Protein AF-A0A6B3N4J8-F1 (afdb_monomer_lite)

Foldseek 3Di:
DDDDDDDDDDDDDDDDPPPQDDDPDDPVPFDQPDKDFDDDPDQADWAFDFPDPDPPGDTPGTDGGGDIDGDRDPDDPDDD

Sequence (80 aa):
MKKAILLLATAAAVTVPTTEAFAQHTFPSERSHCRATLTANNPNSRITLRSGAGTNYRSLGYGLVGDNVYVLTATPPEPD

Structure (mmCIF, N/CA/C/O backbone):
data_AF-A0A6B3N4J8-F1
#
_entry.id   AF-A0A6B3N4J8-F1
#
loop_
_atom_site.group_PDB
_atom_site.id
_atom_site.type_symbol
_atom_site.label_atom_id
_atom_site.label_alt_id
_atom_site.label_comp_id
_atom_site.label_asym_id
_atom_site.label_entity_id
_atom_site.label_seq_id
_atom_site.pdbx_PDB_ins_code
_atom_site.Cartn_x
_atom_site.Cartn_y
_atom_site.Cartn_z
_atom_site.occupancy
_atom_site.B_iso_or_equiv
_atom_site.auth_seq_id
_atom_site.auth_comp_id
_atom_site.auth_asym_id
_atom_site.auth_atom_id
_atom_site.pdbx_PDB_model_num
ATOM 1 N N . MET A 1 1 ? -17.014 -16.431 64.720 1.00 42.94 1 MET A N 1
ATOM 2 C CA . MET A 1 1 ? -16.098 -17.044 63.732 1.00 42.94 1 MET A CA 1
ATOM 3 C C . MET A 1 1 ? -16.509 -16.566 62.341 1.00 42.94 1 MET A C 1
ATOM 5 O O . MET A 1 1 ? -17.545 -16.998 61.857 1.00 42.94 1 MET A O 1
ATOM 9 N N . LYS A 1 2 ? -15.805 -15.590 61.749 1.00 43.44 2 LYS A N 1
ATOM 10 C CA . LYS A 1 2 ? -16.133 -15.040 60.418 1.00 43.44 2 LYS A CA 1
ATOM 11 C C . LYS A 1 2 ? -15.347 -15.816 59.357 1.00 43.44 2 LYS A C 1
ATOM 13 O O . LYS A 1 2 ? -14.124 -15.760 59.353 1.00 43.44 2 LYS A O 1
ATOM 18 N N . LYS A 1 3 ? -16.047 -16.581 58.514 1.00 47.62 3 LYS A N 1
ATOM 19 C CA . LYS A 1 3 ? -15.457 -17.307 57.381 1.00 47.62 3 LYS A CA 1
ATOM 20 C C . LYS A 1 3 ? -15.374 -16.348 56.192 1.00 47.62 3 LYS A C 1
ATOM 22 O O . LYS A 1 3 ? -16.409 -15.941 55.676 1.00 47.62 3 LYS A O 1
ATOM 27 N N . ALA A 1 4 ? -14.165 -15.959 55.800 1.00 55.91 4 ALA A N 1
ATOM 28 C CA . ALA A 1 4 ? -13.934 -15.211 54.571 1.00 55.91 4 ALA A CA 1
ATOM 29 C C . ALA A 1 4 ? -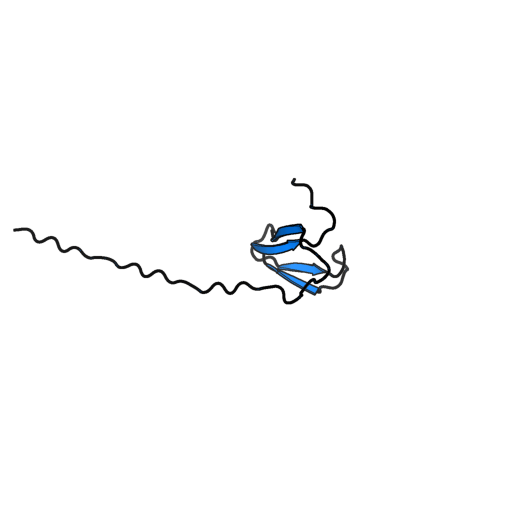13.910 -16.199 53.395 1.00 55.91 4 ALA A C 1
ATOM 31 O O . ALA A 1 4 ? -13.093 -17.117 53.373 1.00 55.91 4 ALA A O 1
ATOM 32 N N . ILE A 1 5 ? -14.836 -16.037 52.451 1.00 59.19 5 ILE A N 1
ATOM 33 C CA . ILE A 1 5 ? -14.861 -16.781 51.189 1.00 59.19 5 ILE A CA 1
ATOM 34 C C . ILE A 1 5 ? -14.044 -15.963 50.188 1.00 59.19 5 ILE A C 1
ATOM 36 O O . ILE A 1 5 ? -14.470 -14.889 49.770 1.00 59.19 5 ILE A O 1
ATOM 40 N N . LEU A 1 6 ? -12.848 -16.445 49.844 1.00 50.69 6 LEU A N 1
ATOM 41 C CA . LEU A 1 6 ? -12.054 -15.899 48.744 1.00 50.69 6 LEU A CA 1
ATOM 42 C C . LEU A 1 6 ? -12.630 -16.428 47.423 1.00 50.69 6 LEU A C 1
ATOM 44 O O . LEU A 1 6 ? -12.501 -17.612 47.122 1.00 50.69 6 LEU A O 1
ATOM 48 N N . LEU A 1 7 ? -13.253 -15.554 46.631 1.00 51.19 7 LEU A N 1
ATOM 49 C CA . LEU A 1 7 ? -13.550 -15.828 45.225 1.00 51.19 7 LEU A CA 1
ATOM 50 C C . LEU A 1 7 ? -12.317 -15.472 44.384 1.00 51.19 7 LEU A C 1
ATOM 52 O O . LEU A 1 7 ? -11.989 -14.298 44.224 1.00 51.19 7 LEU A O 1
ATOM 56 N N . LEU A 1 8 ? -11.633 -16.484 43.847 1.00 51.53 8 LEU A N 1
ATOM 57 C CA . LEU A 1 8 ? -10.604 -16.299 42.823 1.00 51.53 8 LEU A CA 1
ATOM 58 C C . LEU A 1 8 ? -11.292 -16.094 41.467 1.00 51.53 8 LEU A C 1
ATOM 60 O O . LEU A 1 8 ? -11.799 -17.045 40.875 1.00 51.53 8 LEU A O 1
ATOM 64 N N . ALA A 1 9 ? -11.300 -14.862 40.963 1.00 60.38 9 ALA A N 1
ATOM 65 C CA . ALA A 1 9 ? -11.681 -14.581 39.583 1.00 60.38 9 ALA A CA 1
ATOM 66 C C . ALA A 1 9 ? -10.519 -14.966 38.654 1.00 60.38 9 ALA A C 1
ATOM 68 O O . ALA A 1 9 ? -9.462 -14.337 38.672 1.00 60.38 9 ALA A O 1
ATOM 69 N N . THR A 1 10 ? -10.693 -16.022 37.862 1.00 62.91 10 THR A N 1
ATOM 70 C CA . THR A 1 10 ? -9.707 -16.443 36.860 1.00 62.91 10 THR A CA 1
ATOM 71 C C . THR A 1 10 ? -9.954 -15.659 35.573 1.00 62.91 10 THR A C 1
ATOM 73 O O . THR A 1 10 ? -10.926 -15.908 34.864 1.00 62.91 10 THR A O 1
ATOM 76 N N . ALA A 1 11 ? -9.097 -14.684 35.269 1.00 64.88 11 ALA A N 1
ATOM 77 C CA . ALA A 1 11 ? -9.104 -14.025 33.969 1.00 64.88 11 ALA A CA 1
ATOM 78 C C . ALA A 1 11 ? -8.402 -14.936 32.950 1.00 64.88 11 ALA A C 1
ATOM 80 O O . ALA A 1 11 ? -7.187 -15.118 33.006 1.00 64.88 11 ALA A O 1
ATOM 81 N N . ALA A 1 12 ? -9.164 -15.538 32.036 1.00 64.62 12 ALA A N 1
ATOM 82 C CA . ALA A 1 12 ? -8.600 -16.255 30.899 1.00 64.62 12 ALA A CA 1
ATOM 83 C C . ALA A 1 12 ? -8.171 -15.237 29.833 1.00 64.62 12 ALA A C 1
ATOM 85 O O . ALA A 1 12 ? -9.004 -14.518 29.281 1.00 64.62 12 ALA A O 1
ATOM 86 N N . ALA A 1 13 ? -6.870 -15.154 29.555 1.00 64.56 13 ALA A N 1
ATOM 87 C CA . ALA A 1 13 ? -6.361 -14.349 28.453 1.00 64.56 13 ALA A CA 1
ATOM 88 C C . ALA A 1 13 ? -6.724 -15.029 27.123 1.00 64.56 13 ALA A C 1
ATOM 90 O O . ALA A 1 13 ? -6.252 -16.127 26.833 1.00 64.56 13 ALA A O 1
ATOM 91 N N . VAL A 1 14 ? -7.575 -14.385 26.320 1.00 63.19 14 VAL A N 1
ATOM 92 C CA . VAL A 1 14 ? -7.875 -14.824 24.952 1.00 63.19 14 VAL A CA 1
ATOM 93 C C . VAL A 1 14 ? -6.739 -14.345 24.054 1.00 63.19 14 VAL A C 1
ATOM 95 O O . VAL A 1 14 ? -6.630 -13.157 23.757 1.00 63.19 14 VAL A O 1
ATOM 98 N N . THR A 1 15 ? -5.870 -15.259 23.636 1.00 59.34 15 THR A N 1
ATOM 99 C CA . THR A 1 15 ? -4.842 -14.982 22.633 1.00 59.34 15 THR A CA 1
ATOM 100 C C . THR A 1 15 ? -5.461 -15.115 21.245 1.00 59.34 15 THR A C 1
ATOM 102 O O . THR A 1 15 ? -5.740 -16.213 20.767 1.00 59.34 15 THR A O 1
ATOM 105 N N . VAL A 1 16 ? -5.716 -13.983 20.590 1.00 68.19 16 VAL A N 1
ATOM 106 C CA . VAL A 1 16 ? -6.140 -13.977 19.185 1.00 68.19 16 VAL A CA 1
ATOM 107 C C . VAL A 1 16 ? -4.889 -14.187 18.327 1.00 68.19 16 VAL A C 1
ATOM 109 O O . VAL A 1 16 ? -3.928 -13.433 18.497 1.00 68.19 16 VAL A O 1
ATOM 112 N N . PRO A 1 17 ? -4.846 -15.182 17.425 1.00 57.69 17 PRO A N 1
ATOM 113 C CA . PRO A 1 17 ? -3.728 -15.324 16.508 1.00 57.69 17 PRO A CA 1
ATOM 114 C C . PRO A 1 17 ? -3.735 -14.137 15.541 1.00 57.69 17 PRO A C 1
ATOM 116 O O . PRO A 1 17 ? -4.583 -14.040 14.657 1.00 57.69 17 PRO A O 1
ATOM 119 N N . THR A 1 18 ? -2.796 -13.212 15.712 1.00 58.97 18 THR A N 1
ATOM 120 C CA . THR A 1 18 ? -2.527 -12.171 14.722 1.00 58.97 18 THR A CA 1
ATOM 121 C C . THR A 1 18 ? -1.818 -12.826 13.547 1.00 58.97 18 THR A C 1
ATOM 123 O O . THR A 1 18 ? -0.616 -13.079 13.594 1.00 58.97 18 THR A O 1
ATOM 126 N N . THR A 1 19 ? -2.569 -13.169 12.501 1.00 63.62 19 THR A N 1
ATOM 127 C CA . THR A 1 19 ? -1.973 -13.543 11.217 1.00 63.62 19 THR A CA 1
ATOM 128 C C . THR A 1 19 ? -1.319 -12.294 10.643 1.00 63.62 19 THR A C 1
ATOM 130 O O . THR A 1 19 ? -2.005 -11.391 10.171 1.00 63.62 19 THR A O 1
ATOM 133 N N . GLU A 1 20 ? 0.006 -12.213 10.728 1.00 58.41 20 GLU A N 1
ATOM 134 C CA . GLU A 1 20 ? 0.746 -11.155 10.053 1.00 58.41 20 GLU A CA 1
ATOM 135 C C . GLU A 1 20 ? 0.561 -11.332 8.541 1.00 58.41 20 GLU A C 1
ATOM 137 O O . GLU A 1 20 ? 0.907 -12.366 7.965 1.00 58.41 20 GLU A O 1
ATOM 142 N N . ALA A 1 21 ? -0.063 -10.345 7.898 1.00 49.78 21 ALA A N 1
ATOM 143 C CA . ALA A 1 21 ? -0.190 -10.317 6.453 1.00 49.78 21 ALA A CA 1
ATOM 144 C C . ALA A 1 21 ? 1.176 -9.956 5.861 1.00 49.78 21 ALA A C 1
ATOM 146 O O . ALA A 1 21 ? 1.580 -8.794 5.840 1.00 49.78 21 ALA A O 1
ATOM 147 N N . PHE A 1 22 ? 1.908 -10.964 5.396 1.00 52.25 22 PHE A N 1
ATOM 148 C CA . PHE A 1 22 ? 3.121 -10.748 4.619 1.00 52.25 22 PHE A CA 1
ATOM 149 C C . PHE A 1 22 ? 2.737 -10.355 3.191 1.00 52.25 22 PHE A C 1
ATOM 151 O O . PHE A 1 22 ? 1.890 -10.998 2.569 1.00 52.25 22 PHE A O 1
ATOM 158 N N . ALA A 1 23 ? 3.360 -9.302 2.658 1.00 49.84 23 ALA A N 1
ATOM 159 C CA . ALA A 1 23 ? 3.188 -8.924 1.261 1.00 49.84 23 ALA A CA 1
ATOM 160 C C . ALA A 1 23 ? 3.535 -10.118 0.350 1.00 49.84 23 ALA A C 1
ATOM 162 O O . ALA A 1 23 ? 4.611 -10.701 0.479 1.00 49.84 23 ALA A O 1
ATOM 163 N N . GLN A 1 24 ? 2.647 -10.479 -0.585 1.00 45.53 24 GLN A N 1
ATOM 164 C CA . GLN A 1 24 ? 2.852 -11.627 -1.486 1.00 45.53 24 GLN A CA 1
ATOM 165 C C . GLN A 1 24 ? 4.012 -11.462 -2.487 1.00 45.53 24 GLN A C 1
ATOM 167 O O . GLN A 1 24 ? 4.314 -12.397 -3.225 1.00 45.53 24 GLN A O 1
ATOM 172 N N . HIS A 1 25 ? 4.666 -10.300 -2.538 1.00 50.88 25 HIS A N 1
ATOM 173 C CA . HIS A 1 25 ? 5.810 -10.068 -3.412 1.00 50.88 25 HIS A CA 1
ATOM 174 C C . HIS A 1 25 ? 7.121 -10.250 -2.646 1.00 50.88 25 HIS A C 1
ATOM 176 O O . HIS A 1 25 ? 7.455 -9.478 -1.749 1.00 50.88 25 HIS A O 1
ATOM 182 N N . THR A 1 26 ? 7.890 -11.268 -3.030 1.00 51.19 26 THR A N 1
ATOM 183 C CA . THR A 1 26 ? 9.308 -11.336 -2.684 1.00 51.19 26 THR A CA 1
ATOM 184 C C . THR A 1 26 ? 10.026 -10.295 -3.534 1.00 51.19 26 THR A C 1
ATOM 186 O O . THR A 1 26 ? 9.879 -10.299 -4.755 1.00 51.19 26 THR A O 1
ATOM 189 N N . PHE A 1 27 ? 10.787 -9.404 -2.904 1.00 59.84 27 PHE A N 1
ATOM 190 C CA . PHE A 1 27 ? 11.618 -8.417 -3.588 1.00 59.84 27 PHE A CA 1
ATOM 191 C C . PHE A 1 27 ? 13.084 -8.890 -3.573 1.00 59.84 27 PHE A C 1
ATOM 193 O O . PHE A 1 27 ? 13.875 -8.424 -2.756 1.00 59.84 27 PHE A O 1
ATOM 200 N N . PRO A 1 28 ? 13.473 -9.874 -4.410 1.00 53.59 28 PRO A N 1
ATOM 201 C CA . PRO A 1 28 ? 14.779 -10.534 -4.315 1.00 53.59 28 PRO A CA 1
ATOM 202 C C . PRO A 1 28 ? 15.966 -9.590 -4.549 1.00 53.59 28 PRO A C 1
ATOM 204 O O . PRO A 1 28 ? 17.073 -9.891 -4.110 1.00 53.59 28 PRO A O 1
ATOM 207 N N . SER A 1 29 ? 15.744 -8.452 -5.213 1.00 55.94 29 SER A N 1
ATOM 208 C CA . SER A 1 29 ? 16.758 -7.433 -5.503 1.00 55.94 29 SER A CA 1
ATOM 209 C C . SER A 1 29 ? 16.579 -6.124 -4.731 1.00 55.94 29 SER A C 1
ATOM 211 O O . SER A 1 29 ? 17.446 -5.260 -4.827 1.00 55.94 29 SER A O 1
ATOM 213 N N . GLU A 1 30 ? 15.494 -5.949 -3.971 1.00 59.34 30 GLU A N 1
ATOM 214 C CA . GLU A 1 30 ? 15.251 -4.713 -3.219 1.00 59.34 30 GLU A CA 1
ATOM 215 C C . GLU A 1 30 ? 15.335 -5.021 -1.728 1.00 59.34 30 GLU A C 1
ATOM 217 O O . GLU A 1 30 ? 14.459 -5.644 -1.126 1.00 59.34 30 GLU A O 1
ATOM 222 N N . ARG A 1 31 ? 16.437 -4.592 -1.109 1.00 60.25 31 ARG A N 1
ATOM 223 C CA . ARG A 1 31 ? 16.527 -4.573 0.347 1.00 60.25 31 ARG A CA 1
ATOM 224 C C . ARG A 1 31 ? 15.630 -3.453 0.850 1.00 60.25 31 ARG A C 1
ATOM 226 O O . ARG A 1 31 ? 15.820 -2.299 0.490 1.00 60.25 31 ARG A O 1
ATOM 233 N N . SER A 1 32 ? 14.692 -3.786 1.729 1.00 64.25 32 SER A N 1
ATOM 234 C CA . SER A 1 32 ? 14.034 -2.763 2.533 1.00 64.25 32 SER A CA 1
ATOM 235 C C . SER A 1 32 ? 15.077 -1.984 3.322 1.00 64.25 32 SER A C 1
ATOM 237 O O . SER A 1 32 ? 15.882 -2.584 4.034 1.00 64.25 32 SER A O 1
ATOM 239 N N . HIS A 1 33 ? 15.029 -0.659 3.240 1.00 66.69 33 HIS A N 1
ATOM 240 C CA . HIS A 1 33 ? 15.945 0.207 3.982 1.00 66.69 33 HIS A CA 1
ATOM 241 C C . HIS A 1 33 ? 15.423 0.496 5.389 1.00 66.69 33 HIS A C 1
ATOM 243 O O . HIS A 1 33 ? 16.188 0.518 6.350 1.00 66.69 33 HIS A O 1
ATOM 249 N N . CYS A 1 34 ? 14.108 0.645 5.531 1.00 74.25 34 CYS A N 1
ATOM 250 C CA . CYS A 1 34 ? 13.457 0.815 6.822 1.00 74.25 34 CYS A CA 1
ATOM 251 C C . CYS A 1 34 ? 12.041 0.229 6.817 1.00 74.25 34 CYS A C 1
ATOM 253 O O . CYS A 1 34 ? 11.443 0.002 5.762 1.00 74.25 34 CYS A O 1
ATOM 255 N N . ARG A 1 35 ? 11.521 -0.031 8.020 1.00 84.00 35 ARG A N 1
ATOM 256 C CA . ARG A 1 35 ? 10.094 -0.279 8.245 1.00 84.00 35 ARG A CA 1
ATOM 257 C C . ARG A 1 35 ? 9.419 1.056 8.524 1.00 84.00 35 ARG A C 1
ATOM 259 O O . ARG A 1 35 ? 9.963 1.861 9.274 1.00 84.00 35 ARG A O 1
ATOM 266 N N . ALA A 1 36 ? 8.241 1.254 7.958 1.00 88.00 36 ALA A N 1
ATOM 267 C CA . ALA A 1 36 ? 7.412 2.426 8.198 1.00 88.00 36 ALA A CA 1
ATOM 268 C C . ALA A 1 36 ? 5.964 2.008 8.465 1.00 88.00 36 ALA A C 1
ATOM 270 O O . ALA A 1 36 ? 5.570 0.882 8.160 1.00 88.00 36 ALA A O 1
ATOM 271 N N . THR A 1 37 ? 5.176 2.930 9.010 1.00 93.31 37 THR A N 1
ATOM 272 C CA . THR A 1 37 ? 3.741 2.748 9.236 1.00 93.31 37 THR A CA 1
ATOM 273 C C . THR A 1 37 ? 2.975 3.719 8.360 1.00 93.31 37 THR A C 1
ATOM 275 O O . THR A 1 37 ? 3.309 4.901 8.293 1.00 93.31 37 THR A O 1
ATOM 278 N N . LEU A 1 38 ? 1.935 3.230 7.697 1.00 94.25 38 LEU A N 1
ATOM 279 C CA . LEU A 1 38 ? 1.057 4.069 6.894 1.00 94.25 38 LEU A CA 1
ATOM 280 C C . LEU A 1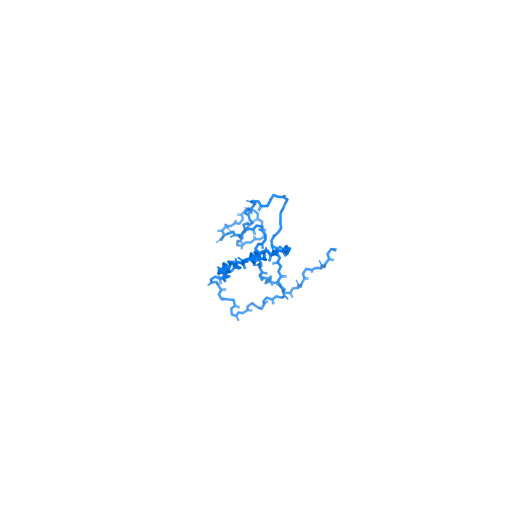 38 ? 0.193 4.972 7.789 1.00 94.25 38 LEU A C 1
ATOM 282 O O . LEU A 1 38 ? -0.495 4.486 8.689 1.00 94.25 38 LEU A O 1
ATOM 286 N N . THR A 1 39 ? 0.196 6.281 7.529 1.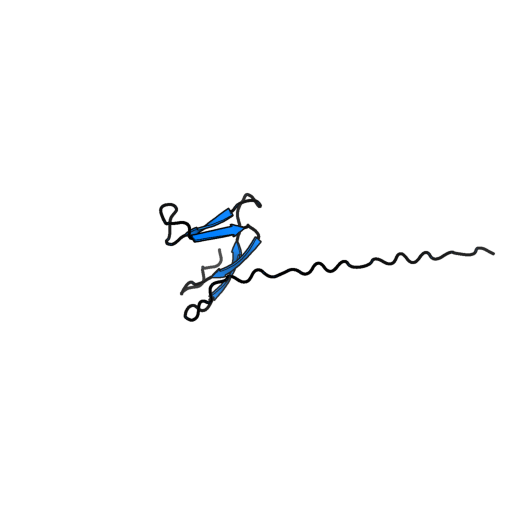00 95.00 39 THR A N 1
ATOM 287 C CA . THR A 1 39 ? -0.544 7.284 8.313 1.00 95.00 39 THR A CA 1
ATOM 288 C C . THR A 1 39 ? -1.437 8.155 7.424 1.00 95.00 39 THR A C 1
ATOM 290 O O . THR A 1 39 ? -1.126 8.423 6.265 1.00 95.00 39 THR A O 1
ATOM 293 N N . ALA A 1 40 ? -2.584 8.581 7.962 1.00 95.38 40 ALA A N 1
ATOM 294 C CA . ALA A 1 40 ? -3.481 9.561 7.349 1.00 95.38 40 ALA A CA 1
ATOM 295 C C . ALA A 1 40 ? -4.370 10.210 8.422 1.00 95.38 40 ALA A C 1
ATOM 297 O O . ALA A 1 40 ? -4.597 9.622 9.478 1.00 95.38 40 ALA A O 1
ATOM 298 N N . ASN A 1 41 ? -4.935 11.385 8.124 1.00 96.44 41 ASN A N 1
ATOM 299 C CA . ASN A 1 41 ? -5.825 12.100 9.053 1.00 96.44 41 ASN A CA 1
ATOM 300 C C . ASN A 1 41 ? -7.093 11.306 9.404 1.00 96.44 41 ASN A C 1
ATOM 302 O O . ASN A 1 41 ? -7.605 11.411 10.514 1.00 96.44 41 ASN A O 1
ATOM 306 N N . ASN A 1 42 ? -7.616 10.522 8.458 1.00 96.38 42 ASN A N 1
ATOM 307 C CA . ASN A 1 42 ? -8.750 9.637 8.700 1.00 96.38 42 ASN A CA 1
ATOM 308 C C . ASN A 1 42 ? -8.243 8.190 8.865 1.00 96.38 42 ASN A C 1
ATOM 310 O O . ASN A 1 42 ? -7.694 7.651 7.899 1.00 96.38 42 ASN A O 1
ATOM 314 N N . PRO A 1 43 ? -8.462 7.537 10.024 1.00 93.75 43 PRO A N 1
ATOM 315 C CA . PRO A 1 43 ? -7.957 6.189 10.299 1.00 93.75 43 PRO A CA 1
ATOM 316 C C . PRO A 1 43 ? -8.575 5.099 9.411 1.00 93.75 43 PRO A C 1
ATOM 318 O O . PRO A 1 43 ? -7.999 4.029 9.267 1.00 93.75 43 PRO 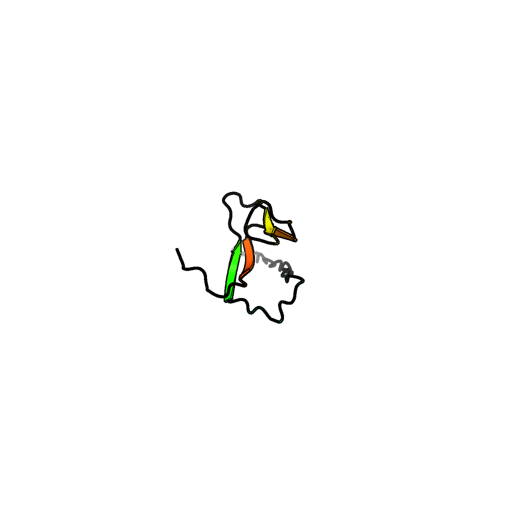A O 1
ATOM 321 N N . ASN A 1 44 ? -9.713 5.361 8.764 1.00 93.44 44 ASN A N 1
ATOM 322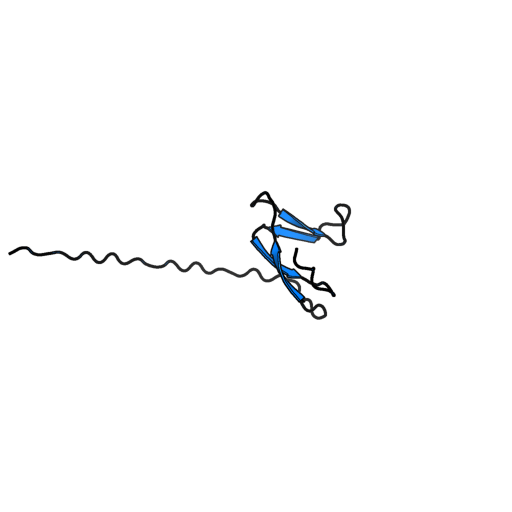 C CA . ASN A 1 44 ? -10.347 4.418 7.837 1.00 93.44 44 ASN A CA 1
ATOM 323 C C . ASN A 1 44 ? -9.888 4.611 6.379 1.00 93.44 44 ASN A C 1
ATOM 325 O O . ASN A 1 44 ? -10.497 4.069 5.453 1.00 93.44 44 ASN A O 1
ATOM 329 N N . SER A 1 45 ? -8.854 5.426 6.149 1.00 95.88 45 SER A N 1
ATOM 330 C CA . SER A 1 45 ? -8.366 5.716 4.799 1.00 95.88 45 SER A CA 1
ATOM 331 C C . SER A 1 45 ? -7.657 4.521 4.177 1.00 95.88 45 SER A C 1
ATOM 333 O O . SER A 1 45 ? -6.942 3.774 4.843 1.00 95.88 45 SER A O 1
ATOM 335 N N . ARG A 1 46 ? -7.801 4.401 2.855 1.00 95.56 46 ARG A N 1
ATOM 336 C CA . ARG A 1 46 ? -7.008 3.490 2.028 1.00 95.56 46 ARG A CA 1
ATOM 337 C C . ARG A 1 46 ? -5.879 4.267 1.372 1.00 95.56 46 ARG A C 1
ATOM 339 O O . ARG A 1 46 ? -6.134 5.210 0.621 1.00 95.56 46 ARG A O 1
ATOM 346 N N . ILE A 1 47 ? -4.646 3.849 1.612 1.00 94.88 47 ILE A N 1
ATOM 347 C CA . ILE A 1 47 ? -3.457 4.446 1.003 1.00 94.88 47 ILE A CA 1
ATOM 348 C C . ILE A 1 47 ? -3.089 3.598 -0.210 1.00 94.88 47 ILE A C 1
ATOM 350 O O . ILE A 1 47 ? -2.728 2.430 -0.093 1.00 94.88 47 ILE A O 1
ATOM 354 N N . THR A 1 48 ? -3.269 4.169 -1.401 1.00 94.88 48 THR A N 1
ATOM 355 C CA . THR A 1 48 ? -3.159 3.440 -2.672 1.00 94.88 48 THR A CA 1
ATOM 356 C C . THR A 1 48 ? -1.703 3.317 -3.114 1.00 94.88 48 THR A C 1
ATOM 358 O O . THR A 1 48 ? -1.040 4.333 -3.316 1.00 94.88 48 THR A O 1
ATOM 361 N N . LEU A 1 49 ? -1.239 2.089 -3.353 1.00 92.81 49 LEU A N 1
ATOM 362 C CA . LEU A 1 49 ? 0.036 1.824 -4.013 1.00 92.81 49 LEU A CA 1
ATOM 363 C C . LEU A 1 49 ? -0.132 1.994 -5.524 1.00 92.81 49 LEU A C 1
ATOM 365 O O . LEU A 1 49 ? -1.035 1.410 -6.131 1.00 92.81 49 LEU A O 1
ATOM 369 N N . ARG A 1 50 ? 0.745 2.785 -6.139 1.00 94.44 50 ARG A N 1
ATOM 370 C CA . ARG A 1 50 ? 0.687 3.110 -7.567 1.00 94.44 50 ARG A CA 1
ATOM 371 C C . ARG A 1 50 ? 1.969 2.725 -8.278 1.00 94.44 50 ARG A C 1
ATOM 373 O O . ARG A 1 50 ? 3.028 2.658 -7.670 1.00 94.44 50 ARG A O 1
ATOM 380 N N . SER A 1 51 ? 1.860 2.517 -9.587 1.00 90.81 51 SER A N 1
ATOM 381 C CA . SER A 1 51 ? 2.998 2.172 -10.447 1.00 90.81 51 SER A CA 1
ATOM 382 C C . SER A 1 51 ? 3.979 3.328 -10.696 1.00 90.81 51 SER A C 1
ATOM 384 O O . SER A 1 51 ? 4.948 3.142 -11.421 1.00 90.81 51 SER A O 1
ATOM 386 N N . GLY A 1 52 ? 3.711 4.524 -10.166 1.00 91.12 52 GLY A N 1
ATOM 387 C CA . GLY A 1 52 ? 4.571 5.697 -10.291 1.00 91.12 52 GLY A CA 1
ATOM 388 C C . GLY A 1 52 ? 4.144 6.823 -9.350 1.00 91.12 52 GLY A C 1
ATOM 389 O O . GLY A 1 52 ? 3.105 6.738 -8.687 1.00 91.12 52 GLY A O 1
ATOM 390 N N . ALA A 1 53 ? 4.963 7.872 -9.283 1.00 88.31 53 ALA A N 1
ATOM 391 C CA . ALA A 1 53 ? 4.765 9.004 -8.384 1.00 88.31 53 ALA A CA 1
ATOM 392 C C . ALA A 1 53 ? 3.680 9.955 -8.918 1.00 88.31 53 ALA A C 1
ATOM 394 O O . ALA A 1 53 ? 3.946 10.830 -9.739 1.00 88.31 53 ALA A O 1
ATOM 395 N N . GLY A 1 54 ? 2.440 9.765 -8.463 1.00 89.00 54 GLY A N 1
ATOM 396 C CA . GLY A 1 54 ? 1.314 10.642 -8.790 1.00 89.00 54 GLY A CA 1
ATOM 397 C C . GLY A 1 54 ? -0.029 9.918 -8.820 1.00 89.00 54 GLY A C 1
ATOM 398 O O . GLY A 1 54 ? -0.105 8.694 -8.921 1.00 89.00 54 GLY A O 1
ATOM 399 N N . THR A 1 55 ? -1.122 10.676 -8.753 1.00 94.56 55 THR A N 1
ATOM 400 C CA . THR A 1 55 ? -2.491 10.128 -8.728 1.00 94.56 55 THR A CA 1
ATOM 401 C C . THR A 1 55 ? -3.003 9.684 -10.100 1.00 94.56 55 THR A C 1
ATOM 403 O O . THR A 1 55 ? -3.988 8.949 -10.176 1.00 94.56 55 THR A O 1
ATOM 406 N N . ASN A 1 56 ? -2.314 10.071 -11.173 1.00 96.94 56 ASN A N 1
ATOM 407 C CA . ASN A 1 56 ? -2.582 9.678 -12.557 1.00 96.94 56 ASN A CA 1
ATOM 408 C C . ASN A 1 56 ? -2.024 8.287 -12.926 1.00 96.94 56 ASN A C 1
ATOM 410 O O . ASN A 1 56 ? -2.375 7.755 -13.975 1.00 96.94 56 ASN A O 1
ATOM 414 N N . TYR A 1 57 ? -1.178 7.680 -12.088 1.00 97.25 57 TYR A N 1
ATOM 415 C CA . TYR A 1 57 ? -0.619 6.346 -12.333 1.00 97.25 57 TYR A CA 1
ATOM 416 C C . TYR A 1 57 ? -1.587 5.225 -11.944 1.00 97.25 57 TYR A C 1
ATOM 418 O O . TYR A 1 57 ? -2.440 5.394 -11.069 1.00 97.25 57 TYR A O 1
ATOM 426 N N . ARG A 1 58 ? -1.427 4.045 -12.555 1.00 96.12 58 ARG A N 1
ATOM 427 C CA . ARG A 1 58 ? -2.266 2.868 -12.291 1.00 96.12 58 ARG A CA 1
ATOM 428 C C . ARG A 1 58 ? -2.176 2.436 -10.823 1.00 96.12 58 ARG A C 1
ATOM 430 O O . ARG A 1 58 ? -1.087 2.339 -10.263 1.00 96.12 58 ARG A O 1
ATOM 437 N N . SER A 1 59 ? -3.331 2.126 -10.231 1.00 95.12 59 SER A N 1
ATOM 438 C CA . SER A 1 59 ? -3.428 1.503 -8.907 1.00 95.12 59 SER A CA 1
ATOM 439 C C . SER A 1 59 ? -2.987 0.040 -8.967 1.00 95.12 59 SER A C 1
ATOM 441 O O . SER A 1 59 ? -3.472 -0.718 -9.808 1.00 95.12 59 SER A O 1
ATOM 443 N N . LEU A 1 60 ? -2.093 -0.351 -8.063 1.00 93.31 60 LEU A N 1
ATOM 444 C CA . LEU A 1 60 ? -1.593 -1.721 -7.905 1.00 93.31 60 LEU A CA 1
ATOM 445 C C . LEU A 1 60 ? -2.204 -2.424 -6.687 1.00 93.31 60 LEU A C 1
ATOM 447 O O . LEU A 1 60 ? -2.222 -3.648 -6.626 1.00 93.31 60 LEU A O 1
ATOM 451 N N . GLY A 1 61 ? -2.725 -1.652 -5.736 1.00 93.88 61 GLY A N 1
ATOM 452 C CA . GLY A 1 61 ? -3.314 -2.144 -4.498 1.00 93.88 61 GLY A CA 1
ATOM 453 C C . GLY A 1 61 ? -3.456 -1.014 -3.488 1.00 93.88 61 GLY A C 1
ATOM 454 O O . GLY A 1 61 ? -3.282 0.158 -3.827 1.00 93.88 61 GLY A O 1
ATOM 455 N N . TYR A 1 62 ? -3.761 -1.353 -2.242 1.00 95.12 62 TYR A N 1
ATOM 456 C CA . TYR A 1 62 ? -3.790 -0.387 -1.151 1.00 95.12 62 TYR A CA 1
ATOM 457 C C . TYR A 1 62 ? -3.423 -1.049 0.176 1.00 95.12 62 TYR A C 1
ATOM 459 O O . TYR A 1 62 ? -3.644 -2.246 0.347 1.00 95.12 62 TYR A O 1
ATOM 467 N N . GLY A 1 63 ? -2.902 -0.243 1.095 1.00 94.69 63 GLY A N 1
ATOM 468 C CA . GLY A 1 63 ? -2.822 -0.554 2.520 1.00 94.69 63 GLY A CA 1
ATOM 469 C C . GLY A 1 63 ? -3.809 0.296 3.318 1.00 94.69 63 GLY A C 1
ATOM 470 O O . GLY A 1 63 ? -4.373 1.275 2.808 1.00 94.69 63 GLY A O 1
ATOM 471 N N . LEU A 1 64 ? -4.035 -0.088 4.564 1.00 96.44 64 LEU A N 1
ATOM 472 C CA . LEU A 1 64 ? -4.811 0.665 5.542 1.00 96.44 64 LEU A CA 1
ATOM 473 C C . LEU A 1 64 ? -3.886 1.479 6.450 1.00 96.44 64 LEU A C 1
ATOM 475 O O . LEU A 1 64 ? -2.690 1.214 6.572 1.00 96.44 64 LEU A O 1
ATOM 479 N N . VAL A 1 65 ? -4.449 2.498 7.097 1.00 95.62 65 VAL A N 1
ATOM 480 C CA . VAL A 1 65 ? -3.741 3.231 8.152 1.00 95.62 65 VAL A CA 1
ATOM 481 C C . VAL A 1 65 ? -3.369 2.261 9.275 1.00 95.62 65 VAL A C 1
ATOM 483 O O . VAL A 1 65 ? -4.209 1.490 9.734 1.00 95.62 65 VAL A O 1
ATOM 486 N N . GLY A 1 66 ? -2.114 2.316 9.719 1.00 95.56 66 GLY A N 1
ATOM 487 C CA . GLY A 1 66 ? -1.560 1.400 10.719 1.00 95.56 66 GLY A CA 1
ATOM 488 C C . GLY A 1 66 ? -0.840 0.182 10.136 1.00 95.56 66 GLY A C 1
ATOM 489 O O . GLY A 1 66 ? -0.100 -0.476 10.870 1.00 95.56 66 GLY A O 1
ATOM 490 N N . ASP A 1 67 ? -0.978 -0.090 8.834 1.00 93.81 67 ASP A N 1
ATOM 491 C CA . ASP A 1 67 ? -0.215 -1.161 8.196 1.00 93.81 67 ASP A CA 1
ATOM 492 C C . ASP A 1 67 ? 1.283 -0.848 8.237 1.00 93.81 67 ASP A C 1
ATOM 494 O O . ASP A 1 67 ? 1.724 0.279 7.984 1.00 93.81 67 ASP A O 1
ATOM 498 N N . ASN A 1 68 ? 2.073 -1.880 8.537 1.00 91.88 68 ASN A N 1
ATOM 499 C CA . ASN A 1 68 ? 3.524 -1.808 8.468 1.00 91.88 68 ASN A CA 1
ATOM 500 C C . ASN A 1 68 ? 3.973 -2.116 7.040 1.00 91.88 68 ASN A C 1
ATOM 502 O O . ASN A 1 68 ? 3.558 -3.115 6.453 1.00 91.88 68 ASN A O 1
ATOM 506 N N . VAL A 1 69 ? 4.869 -1.293 6.508 1.00 89.00 69 VAL A N 1
ATOM 507 C CA . VAL A 1 69 ? 5.423 -1.447 5.164 1.00 89.00 69 VAL A CA 1
ATOM 508 C C . VAL A 1 69 ? 6.943 -1.435 5.193 1.00 89.00 69 VAL A C 1
ATOM 510 O O . VAL A 1 69 ? 7.576 -0.856 6.077 1.00 89.00 69 VAL A O 1
ATOM 513 N N . TYR A 1 70 ? 7.524 -2.077 4.190 1.00 85.94 70 TYR A N 1
ATOM 514 C CA . TYR A 1 70 ? 8.948 -2.037 3.903 1.00 85.94 70 TYR A CA 1
ATOM 515 C C . TYR A 1 70 ? 9.209 -0.975 2.838 1.00 85.94 70 TYR A C 1
ATOM 517 O O . TYR A 1 70 ? 8.605 -1.016 1.765 1.00 85.94 70 TYR A O 1
ATOM 525 N N . VAL A 1 71 ? 10.080 -0.010 3.133 1.00 83.38 71 VAL A N 1
ATOM 526 C CA . VAL A 1 71 ? 10.388 1.074 2.196 1.00 83.38 71 VAL A CA 1
ATOM 527 C C . VAL A 1 71 ? 11.564 0.668 1.312 1.00 83.38 71 VAL A C 1
ATOM 529 O O . VAL A 1 71 ? 12.681 0.445 1.790 1.00 83.38 71 VAL A O 1
ATOM 532 N N . LEU A 1 72 ? 11.291 0.595 0.010 1.00 79.00 72 LEU A N 1
ATOM 533 C CA . LEU A 1 72 ? 12.241 0.253 -1.045 1.00 79.00 72 LEU A CA 1
ATOM 534 C C . LEU A 1 72 ? 12.724 1.554 -1.710 1.00 79.00 72 LEU A C 1
ATOM 536 O O . LEU A 1 72 ? 12.245 1.945 -2.768 1.00 79.00 72 LEU A O 1
ATOM 540 N N . THR A 1 73 ? 13.604 2.298 -1.044 1.00 69.56 73 THR A N 1
ATOM 541 C CA . THR A 1 73 ? 14.208 3.531 -1.583 1.00 69.56 73 THR A CA 1
ATOM 542 C C . THR A 1 73 ? 15.713 3.480 -1.390 1.00 69.56 73 THR A C 1
ATOM 544 O O . THR A 1 73 ? 16.156 3.113 -0.312 1.00 69.56 73 THR A O 1
ATOM 547 N N . ALA A 1 74 ? 16.501 3.891 -2.387 1.00 59.84 74 ALA A N 1
ATOM 548 C CA . ALA A 1 74 ? 17.964 3.889 -2.285 1.00 59.84 74 ALA A CA 1
ATOM 549 C C . ALA A 1 74 ? 18.491 4.767 -1.130 1.00 59.84 74 ALA A C 1
ATOM 551 O O . ALA A 1 74 ? 19.557 4.485 -0.580 1.00 59.84 74 ALA A O 1
ATOM 552 N N . THR A 1 75 ? 17.729 5.796 -0.744 1.00 63.97 75 THR A N 1
ATOM 553 C CA . THR A 1 75 ? 18.089 6.754 0.306 1.00 63.97 75 THR A CA 1
ATOM 554 C C . THR A 1 75 ? 16.972 6.810 1.349 1.00 63.97 75 THR A C 1
ATOM 556 O O . THR A 1 75 ? 15.826 7.064 0.960 1.00 63.97 75 THR A O 1
ATOM 559 N N . PRO A 1 76 ? 17.257 6.581 2.649 1.00 57.75 76 PRO A N 1
ATOM 560 C CA . PRO A 1 76 ? 16.266 6.759 3.705 1.00 57.75 76 PRO A CA 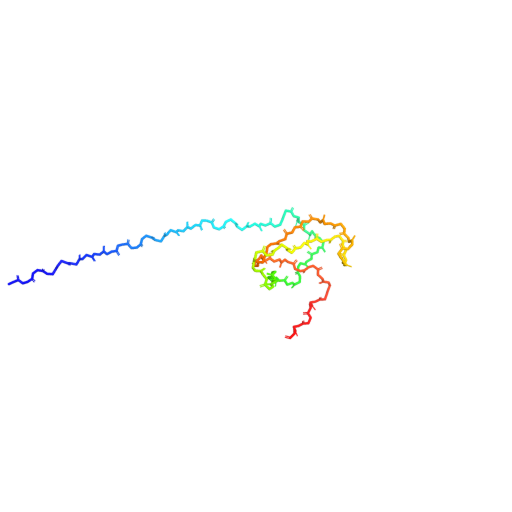1
ATOM 561 C C . PRO A 1 76 ? 15.664 8.170 3.645 1.00 57.75 76 PRO A C 1
ATOM 563 O O . PRO A 1 76 ? 16.422 9.118 3.426 1.00 57.75 76 PRO A O 1
ATOM 566 N N . PRO A 1 77 ? 14.340 8.331 3.819 1.00 62.53 77 PRO A N 1
ATOM 567 C CA . PRO A 1 77 ? 13.761 9.659 3.969 1.00 62.53 77 PRO A CA 1
ATOM 568 C C . PRO A 1 77 ? 14.364 10.327 5.210 1.00 62.53 77 PRO A C 1
ATOM 570 O O . PRO A 1 77 ? 14.549 9.674 6.241 1.00 62.53 77 PRO A O 1
ATOM 573 N N . GLU A 1 78 ? 14.719 11.604 5.084 1.00 63.97 78 GLU A N 1
ATOM 574 C CA . GLU A 1 78 ? 15.203 12.405 6.206 1.00 63.97 78 GLU A CA 1
ATOM 575 C C . GLU A 1 78 ? 14.099 12.468 7.276 1.00 63.97 78 GLU A C 1
ATOM 577 O O . GLU A 1 78 ? 12.925 12.592 6.917 1.00 63.97 78 GLU A O 1
ATOM 582 N N . PRO A 1 79 ? 14.422 12.285 8.568 1.00 61.91 79 PRO A N 1
ATOM 583 C CA . PRO A 1 79 ? 13.436 12.490 9.617 1.00 61.91 79 PRO A CA 1
ATOM 584 C C . PRO A 1 79 ? 13.061 13.976 9.667 1.00 61.91 79 PRO A C 1
ATOM 586 O O . PRO A 1 79 ? 13.949 14.818 9.793 1.00 61.91 79 PRO A O 1
ATOM 589 N N . ASP A 1 80 ? 11.762 14.262 9.566 1.00 55.16 80 ASP A N 1
ATOM 590 C CA . ASP A 1 80 ? 11.192 15.594 9.811 1.00 55.16 80 ASP A CA 1
ATOM 591 C C . ASP A 1 80 ? 11.375 16.038 11.276 1.00 55.16 80 ASP A C 1
ATOM 593 O O . ASP A 1 80 ? 11.254 15.178 12.188 1.00 55.16 80 ASP A O 1
#

Secondary structure (DSSP, 8-state):
-----------------------S---TT----EEEE---SSTT-EEEEESSSSTTSPEEEEEETT-EEEE--SSPPPP-

Radius of gyration: 22.43 Å; chains: 1; bounding box: 34×33×76 Å

pLDDT: mean 74.54, std 18.31, range [42.94, 97.25]